Protein AF-A0A1W9MZM4-F1 (afdb_monomer)

pLDDT: mean 74.41, std 20.25, range [33.44, 96.25]

Foldseek 3Di:
DDDDDPPDDPFPFPFPDWPPKPWDQDPDDQDDPDKDKDKDWDWDDDPQKIKIKIKIWIDDRSITTIIITITIGGNVVVVVVVVVVVVVVVVVVCVVCVVVVVVDPDPDPPPPPPDPPDD

Secondary structure (DSSP, 8-state):
---------------EEEE-----B-SS-S-----EEEEEEEEEEETTEEEEEEEEEEEETTEEEEEEEEEEEEHHHHHHHHHHHHHHHHHHHHHHHHHHHTTSTT--------SSS--

Structure (mmCIF, N/CA/C/O backbone):
data_AF-A0A1W9MZM4-F1
#
_entry.id   AF-A0A1W9MZM4-F1
#
loop_
_atom_site.group_PDB
_atom_site.id
_atom_site.type_symbol
_atom_site.label_atom_id
_atom_site.label_alt_id
_atom_site.label_comp_id
_atom_site.label_asym_id
_atom_site.label_entity_id
_atom_site.label_seq_id
_atom_site.pdbx_PDB_ins_code
_atom_site.Cartn_x
_atom_site.Cartn_y
_atom_site.Cartn_z
_atom_site.occupancy
_atom_site.B_iso_or_equiv
_atom_site.auth_seq_id
_atom_site.auth_comp_id
_atom_site.auth_asym_id
_atom_site.auth_atom_id
_atom_site.pdbx_PDB_model_num
ATOM 1 N N . MET A 1 1 ? -19.060 -26.381 30.784 1.00 37.97 1 MET A N 1
ATOM 2 C CA . MET A 1 1 ? -18.366 -25.420 29.900 1.00 37.97 1 MET A CA 1
ATOM 3 C C . MET A 1 1 ? -17.703 -26.233 28.802 1.00 37.97 1 MET A C 1
ATOM 5 O O . MET A 1 1 ? -17.029 -27.194 29.138 1.00 37.97 1 MET A O 1
ATOM 9 N N . LYS A 1 2 ? -18.024 -25.986 27.527 1.00 36.31 2 LYS A N 1
ATOM 10 C CA . LYS A 1 2 ? -17.459 -26.741 26.397 1.00 36.31 2 LYS A CA 1
ATOM 11 C C . LYS A 1 2 ? -16.318 -25.918 25.808 1.00 36.31 2 LYS A C 1
ATOM 13 O O . LYS A 1 2 ? -16.578 -24.857 25.247 1.00 36.31 2 LYS A O 1
ATOM 18 N N . ASP A 1 3 ? -15.096 -26.405 25.976 1.00 42.41 3 ASP A N 1
ATOM 19 C CA . ASP A 1 3 ? -13.902 -25.848 25.349 1.00 42.41 3 ASP A CA 1
ATOM 20 C C . ASP A 1 3 ? -13.941 -26.133 23.845 1.00 42.41 3 ASP A C 1
ATOM 22 O O . ASP A 1 3 ? -13.981 -27.288 23.415 1.00 42.41 3 ASP A O 1
ATOM 26 N N . TYR A 1 4 ? -13.961 -25.074 23.038 1.00 33.44 4 TYR A N 1
ATOM 27 C CA . TYR A 1 4 ? -13.836 -25.171 21.587 1.00 33.44 4 TYR A CA 1
ATOM 28 C C . TYR A 1 4 ? -12.389 -24.854 21.196 1.00 33.44 4 TYR A C 1
ATOM 30 O O . TYR A 1 4 ? -11.912 -23.757 21.494 1.00 33.44 4 TYR A O 1
ATOM 38 N N . PRO A 1 5 ? -11.669 -25.761 20.512 1.00 42.03 5 PRO A N 1
ATOM 39 C CA . PRO A 1 5 ? -10.336 -25.449 20.030 1.00 42.03 5 PRO A CA 1
ATOM 40 C C . PRO A 1 5 ? -10.434 -24.455 18.866 1.00 42.03 5 PRO A C 1
ATOM 42 O O . PRO A 1 5 ? -10.931 -24.780 17.785 1.00 42.03 5 PRO A O 1
ATOM 45 N N . VAL A 1 6 ? -9.934 -23.237 19.089 1.00 43.94 6 VAL A N 1
ATOM 46 C CA . VAL A 1 6 ? -9.698 -22.233 18.044 1.00 43.94 6 VAL A CA 1
ATOM 47 C C . VAL A 1 6 ? -8.635 -22.793 17.101 1.00 43.94 6 VAL A C 1
ATOM 49 O O . VAL A 1 6 ? -7.439 -22.782 17.399 1.00 43.94 6 VAL A O 1
ATOM 52 N N . LYS A 1 7 ? -9.068 -23.332 15.960 1.00 41.16 7 LYS A N 1
ATOM 53 C CA . LYS A 1 7 ? -8.163 -23.710 14.874 1.00 41.16 7 LYS A CA 1
ATOM 54 C C . LYS A 1 7 ? -7.515 -22.430 14.346 1.00 41.16 7 LYS A C 1
ATOM 56 O O . LYS A 1 7 ? -8.176 -21.633 13.689 1.00 41.16 7 LYS A O 1
ATOM 61 N N . LYS A 1 8 ? -6.225 -22.236 14.638 1.00 40.41 8 LYS A N 1
ATOM 62 C CA . LYS A 1 8 ? -5.390 -21.237 13.963 1.00 40.41 8 LYS A CA 1
ATOM 63 C C . LYS A 1 8 ? -5.347 -21.599 12.480 1.00 40.41 8 LYS A C 1
ATOM 65 O O . LYS A 1 8 ? -4.715 -22.587 12.107 1.00 40.41 8 LYS A O 1
ATOM 70 N N . ALA A 1 9 ? -6.077 -20.847 11.660 1.00 40.88 9 ALA A N 1
ATOM 71 C CA . ALA A 1 9 ? -5.938 -20.915 10.217 1.00 40.88 9 ALA A CA 1
ATOM 72 C C . ALA A 1 9 ? -4.491 -20.534 9.886 1.00 40.88 9 ALA A C 1
ATOM 74 O O . ALA A 1 9 ? -3.997 -19.499 10.327 1.00 40.88 9 ALA A O 1
ATOM 75 N N . ARG A 1 10 ? -3.790 -21.439 9.203 1.00 37.69 10 ARG A N 1
ATOM 76 C CA . ARG A 1 10 ? -2.461 -21.190 8.648 1.00 37.69 10 ARG A CA 1
ATOM 77 C C . ARG A 1 10 ? -2.529 -19.932 7.786 1.00 37.69 10 ARG A C 1
ATOM 79 O O . ARG A 1 10 ? -3.415 -19.837 6.940 1.00 37.69 10 ARG A O 1
ATOM 86 N N . ASP A 1 11 ? -1.570 -19.031 7.979 1.00 46.91 11 ASP A N 1
ATOM 87 C CA . ASP A 1 11 ? -1.241 -17.953 7.048 1.00 46.91 11 ASP A CA 1
ATOM 88 C C . ASP A 1 11 ? -0.802 -18.560 5.708 1.00 46.91 11 ASP A C 1
ATOM 90 O O . ASP A 1 11 ? 0.382 -18.697 5.397 1.00 46.91 11 ASP A O 1
ATOM 94 N N . GLU A 1 12 ? -1.768 -18.986 4.905 1.00 42.59 12 GLU A N 1
ATOM 95 C CA . GLU A 1 12 ? -1.548 -19.312 3.509 1.00 42.59 12 GLU A CA 1
ATOM 96 C C . GLU A 1 12 ? -1.620 -18.004 2.729 1.00 42.59 12 GLU A C 1
ATOM 98 O O . GLU A 1 12 ? -2.659 -17.616 2.193 1.00 42.59 12 GLU A O 1
ATOM 103 N N . ILE A 1 13 ? -0.475 -17.318 2.662 1.00 45.69 13 ILE A N 1
ATOM 104 C CA . ILE A 1 13 ? -0.192 -16.361 1.591 1.00 45.69 13 ILE A CA 1
ATOM 105 C C . ILE A 1 13 ? -0.187 -17.179 0.293 1.00 45.69 13 ILE A C 1
ATOM 107 O O . ILE A 1 13 ? 0.854 -17.629 -0.191 1.00 45.69 13 ILE A O 1
ATOM 111 N N . SER A 1 14 ? -1.375 -17.446 -0.241 1.00 48.03 14 SER A N 1
ATOM 112 C CA . SER A 1 14 ? -1.544 -18.048 -1.553 1.00 48.03 14 SER A CA 1
ATOM 113 C C . SER A 1 14 ? -1.100 -17.002 -2.570 1.00 48.03 14 SER A C 1
ATOM 115 O O . SER A 1 14 ? -1.794 -16.022 -2.841 1.00 48.03 14 SER A O 1
ATOM 117 N N . LYS A 1 15 ? 0.127 -17.176 -3.079 1.00 43.12 15 LYS A N 1
ATOM 118 C CA . LYS A 1 15 ? 0.653 -16.446 -4.237 1.00 43.12 15 LYS A CA 1
ATOM 119 C C . LYS A 1 15 ? -0.243 -16.784 -5.422 1.00 43.12 15 LYS A C 1
ATOM 121 O O . LYS A 1 15 ? 0.009 -17.751 -6.138 1.00 43.12 15 LYS A O 1
ATOM 126 N N . THR A 1 16 ? -1.329 -16.046 -5.577 1.00 44.97 16 THR A N 1
ATOM 127 C CA . THR A 1 16 ? -2.284 -16.300 -6.642 1.00 44.97 16 THR A CA 1
ATOM 128 C C . THR A 1 16 ? -1.815 -15.479 -7.828 1.00 44.97 16 THR A C 1
ATOM 130 O O . THR A 1 16 ? -1.931 -14.264 -7.844 1.00 44.97 16 THR A O 1
ATOM 133 N N . TYR A 1 17 ? -1.229 -16.183 -8.795 1.00 48.69 17 TYR A N 1
ATOM 134 C CA . TYR A 1 17 ? -0.848 -15.677 -10.110 1.00 48.69 17 TYR A CA 1
ATOM 135 C C . TYR A 1 17 ? 0.328 -14.681 -10.128 1.00 48.69 17 TYR A C 1
ATOM 137 O O . TYR A 1 17 ? 0.172 -13.464 -10.110 1.00 48.69 17 TYR A O 1
ATOM 145 N N . ARG A 1 18 ? 1.546 -15.226 -10.242 1.00 47.00 18 ARG A N 1
ATOM 146 C CA . ARG A 1 18 ? 2.692 -14.483 -10.779 1.00 47.00 18 ARG A CA 1
ATOM 147 C C . ARG A 1 18 ? 2.553 -14.542 -12.299 1.00 47.00 18 ARG A C 1
ATOM 149 O O . ARG A 1 18 ? 2.789 -15.600 -12.874 1.00 47.00 18 ARG A O 1
ATOM 156 N N . LYS A 1 19 ? 2.103 -13.464 -12.947 1.00 52.22 19 LYS A N 1
ATOM 157 C CA . LYS A 1 19 ? 2.177 -13.409 -14.412 1.00 52.22 19 LYS A CA 1
ATOM 158 C C . LYS A 1 19 ? 3.657 -13.273 -14.764 1.00 52.22 19 LYS A C 1
ATOM 160 O O . LYS A 1 19 ? 4.289 -12.304 -14.343 1.00 52.22 19 LYS A O 1
ATOM 165 N N . ASP A 1 20 ? 4.206 -14.282 -15.435 1.00 51.88 20 ASP A N 1
ATOM 166 C CA . ASP A 1 20 ? 5.613 -14.312 -15.824 1.00 51.88 20 ASP A CA 1
ATOM 167 C C . ASP A 1 20 ? 5.985 -13.045 -16.603 1.00 51.88 20 ASP A C 1
ATOM 169 O O . ASP A 1 20 ? 5.195 -12.516 -17.387 1.00 51.88 20 ASP A O 1
ATOM 173 N N . VAL A 1 21 ? 7.185 -12.540 -16.318 1.00 53.47 21 VAL A N 1
ATOM 174 C CA . VAL A 1 21 ? 7.734 -11.290 -16.845 1.00 53.47 21 VAL A CA 1
ATOM 175 C C . VAL A 1 21 ? 7.692 -11.319 -18.375 1.00 53.47 21 VAL A C 1
ATOM 177 O O . VAL A 1 21 ? 8.507 -11.985 -19.010 1.00 53.47 21 VAL A O 1
ATOM 180 N N . GLU A 1 22 ? 6.761 -10.579 -18.981 1.00 59.12 22 GLU A N 1
ATOM 181 C CA . GLU A 1 22 ? 6.760 -10.317 -20.424 1.00 59.12 22 GLU A CA 1
ATOM 182 C C . GLU A 1 22 ? 7.911 -9.344 -20.728 1.00 59.12 22 GLU A C 1
ATOM 184 O O . GLU A 1 22 ? 7.749 -8.123 -20.750 1.00 59.12 22 GLU A O 1
ATOM 189 N N . ALA A 1 23 ? 9.113 -9.897 -20.895 1.00 55.72 23 ALA A N 1
ATOM 190 C CA . ALA A 1 23 ? 10.270 -9.167 -21.386 1.00 55.72 23 ALA A CA 1
ATOM 191 C C . ALA A 1 23 ? 10.100 -8.957 -22.894 1.00 55.72 23 ALA A C 1
ATOM 193 O O . ALA A 1 23 ? 10.442 -9.819 -23.701 1.00 55.72 23 ALA A O 1
ATOM 194 N N . VAL A 1 24 ? 9.531 -7.817 -23.279 1.00 61.03 24 VAL A N 1
ATOM 195 C CA . VAL A 1 24 ? 9.513 -7.405 -24.683 1.00 61.03 24 VAL A CA 1
ATOM 196 C C . VAL A 1 24 ? 10.880 -6.807 -24.998 1.00 61.03 24 VAL A C 1
ATOM 198 O O . VAL A 1 24 ? 11.235 -5.740 -24.492 1.00 61.03 24 VAL A O 1
ATOM 201 N N . GLU A 1 25 ? 11.668 -7.506 -25.814 1.00 54.91 25 GLU A N 1
ATOM 202 C CA . GLU A 1 25 ? 12.890 -6.942 -26.384 1.00 54.91 25 GLU A CA 1
ATOM 203 C C . GLU A 1 25 ? 12.499 -5.845 -27.379 1.00 54.91 25 GLU A C 1
ATOM 205 O O . GLU A 1 25 ? 11.920 -6.103 -28.435 1.00 54.91 25 GLU A O 1
ATOM 210 N N . SER A 1 26 ? 12.765 -4.589 -27.019 1.00 56.72 26 SER A N 1
ATOM 211 C CA . SER A 1 26 ? 12.502 -3.459 -27.903 1.00 56.72 26 SER A CA 1
ATOM 212 C C . SER A 1 26 ? 13.482 -3.490 -29.076 1.00 56.72 26 SER A C 1
ATOM 214 O O . SER A 1 26 ? 14.693 -3.343 -28.897 1.00 56.72 26 SER A O 1
ATOM 216 N N . ALA A 1 27 ? 12.955 -3.632 -30.294 1.00 56.03 27 ALA A N 1
ATOM 217 C CA . ALA A 1 27 ? 13.698 -3.470 -31.538 1.00 56.03 27 ALA A CA 1
ATOM 218 C C . ALA A 1 27 ? 14.048 -1.985 -31.755 1.00 56.03 27 ALA A C 1
ATOM 220 O O . ALA A 1 27 ? 13.427 -1.290 -32.553 1.00 56.03 27 ALA A O 1
ATOM 221 N N . GLY A 1 28 ? 15.012 -1.457 -31.002 1.00 54.84 28 GLY A N 1
ATOM 222 C CA . GLY A 1 28 ? 15.390 -0.052 -31.123 1.00 54.84 28 GLY A CA 1
ATOM 223 C C . GLY A 1 28 ? 16.515 0.365 -30.188 1.00 54.84 28 GLY A C 1
ATOM 224 O O . GLY A 1 28 ? 16.267 0.672 -29.033 1.00 54.84 28 GLY A O 1
ATOM 225 N N . ASN A 1 29 ? 17.726 0.413 -30.751 1.00 53.28 29 ASN A N 1
ATOM 226 C CA . ASN A 1 29 ? 18.941 1.100 -30.298 1.00 53.28 29 ASN A CA 1
ATOM 227 C C . ASN A 1 29 ? 19.432 0.899 -28.850 1.00 53.28 29 ASN A C 1
ATOM 229 O O . ASN A 1 29 ? 18.830 1.312 -27.868 1.00 53.28 29 ASN A O 1
ATOM 233 N N . LYS A 1 30 ? 20.677 0.413 -28.755 1.00 57.34 30 LYS A N 1
ATOM 234 C CA . LYS A 1 30 ? 21.469 0.173 -27.534 1.00 57.34 30 LYS A CA 1
ATOM 235 C C . LYS A 1 30 ? 21.809 1.434 -26.703 1.00 57.34 30 LYS A C 1
ATOM 237 O O . LYS A 1 30 ? 22.545 1.319 -25.734 1.00 57.34 30 LYS A O 1
ATOM 242 N N . ASN A 1 31 ? 21.265 2.605 -27.053 1.00 61.38 31 ASN A N 1
ATOM 243 C CA . ASN A 1 31 ? 21.438 3.883 -26.352 1.00 61.38 31 ASN A CA 1
ATOM 244 C C . ASN A 1 31 ? 20.063 4.497 -26.038 1.00 61.38 31 ASN A C 1
ATOM 246 O O . ASN A 1 31 ? 19.611 5.416 -26.721 1.00 61.38 31 ASN A O 1
ATOM 250 N N . SER A 1 32 ? 19.384 3.982 -25.014 1.00 60.91 32 SER A N 1
ATOM 251 C CA . SER A 1 32 ? 18.187 4.628 -24.469 1.00 60.91 32 SER A CA 1
ATOM 252 C C . SER A 1 32 ? 18.593 5.543 -23.312 1.00 60.91 32 SER A C 1
ATOM 254 O O . SER A 1 32 ? 19.020 5.057 -22.269 1.00 60.91 32 SER A O 1
ATOM 256 N N . PHE A 1 33 ? 18.469 6.863 -23.485 1.00 73.44 33 PHE A N 1
ATOM 257 C CA . PHE A 1 33 ? 18.717 7.863 -22.427 1.00 73.44 33 PHE A CA 1
ATOM 258 C C . PHE A 1 33 ? 17.534 8.031 -21.462 1.00 73.44 33 PHE A C 1
ATOM 260 O O . PHE A 1 33 ? 17.598 8.837 -20.538 1.00 73.44 33 PHE A O 1
ATOM 267 N N . ILE A 1 34 ? 16.437 7.309 -21.696 1.00 78.81 34 ILE A N 1
ATOM 268 C CA . ILE A 1 34 ? 15.202 7.430 -20.928 1.00 78.81 34 ILE A CA 1
ATOM 269 C C . ILE A 1 34 ? 15.005 6.134 -20.155 1.00 78.81 34 ILE A C 1
ATOM 271 O O . ILE A 1 34 ? 14.932 5.052 -20.742 1.00 78.81 34 ILE A O 1
ATOM 275 N N . SER A 1 35 ? 14.898 6.266 -18.839 1.00 86.25 35 SER A N 1
ATOM 276 C CA . SER A 1 35 ? 14.438 5.221 -17.938 1.00 86.25 35 SER A CA 1
ATOM 277 C C . SER A 1 35 ? 13.173 5.687 -17.234 1.00 86.25 35 SER A C 1
ATOM 279 O O . SER A 1 35 ? 12.993 6.875 -16.954 1.00 86.25 35 SER A O 1
ATOM 281 N N . PHE A 1 36 ? 12.269 4.754 -16.957 1.00 89.75 36 PHE A N 1
ATOM 282 C CA . PHE A 1 36 ? 11.112 5.038 -16.120 1.00 89.75 36 PHE A CA 1
ATOM 283 C C . PHE A 1 36 ? 10.783 3.844 -15.241 1.00 89.75 36 PHE A C 1
ATOM 285 O O . PHE A 1 36 ? 10.969 2.686 -15.620 1.00 89.75 36 PHE A O 1
ATOM 292 N N . ARG A 1 37 ? 10.245 4.148 -14.062 1.00 92.81 37 ARG A N 1
ATOM 293 C CA . ARG A 1 37 ? 9.701 3.165 -13.137 1.00 92.81 37 ARG A CA 1
ATOM 294 C C . ARG A 1 37 ? 8.301 3.595 -12.749 1.00 92.81 37 ARG A C 1
ATOM 296 O O . ARG A 1 37 ? 8.082 4.726 -12.323 1.00 92.81 37 ARG A O 1
ATOM 303 N N . HIS A 1 38 ? 7.365 2.678 -12.894 1.00 91.75 38 HIS A N 1
ATOM 304 C CA . HIS A 1 38 ? 5.985 2.846 -12.490 1.00 91.75 38 HIS A CA 1
ATOM 305 C C . HIS A 1 38 ? 5.626 1.717 -11.529 1.00 91.75 38 HIS A C 1
ATOM 307 O O . HIS A 1 38 ? 5.814 0.541 -11.838 1.00 91.75 38 HIS A O 1
ATOM 313 N N . SER A 1 39 ? 5.105 2.070 -10.357 1.00 92.50 39 SER A N 1
ATOM 314 C CA . SER A 1 39 ? 4.634 1.099 -9.375 1.00 92.50 39 SER A CA 1
ATOM 315 C C . SER A 1 39 ? 3.221 1.439 -8.942 1.00 92.50 39 SER A C 1
ATOM 317 O O . SER A 1 39 ? 2.945 2.564 -8.529 1.00 92.50 39 SER A O 1
ATOM 319 N N . TYR A 1 40 ? 2.357 0.440 -8.971 1.00 91.94 40 TYR A N 1
ATOM 320 C CA . TYR A 1 40 ? 0.993 0.493 -8.490 1.00 91.94 40 TYR A CA 1
ATOM 321 C C . TYR A 1 40 ? 0.836 -0.539 -7.379 1.00 91.94 40 TYR A C 1
ATOM 323 O O . TYR A 1 40 ? 1.164 -1.707 -7.568 1.00 91.94 40 TYR A O 1
ATOM 331 N N . LYS A 1 41 ? 0.343 -0.118 -6.217 1.00 93.56 41 LYS A N 1
ATOM 332 C CA . LYS A 1 41 ? -0.010 -1.011 -5.111 1.00 93.56 41 LYS A CA 1
ATOM 333 C C . LYS A 1 41 ? -1.398 -0.637 -4.638 1.00 93.56 41 LYS A C 1
ATOM 335 O O . LYS A 1 41 ? -1.647 0.529 -4.341 1.00 93.56 41 LYS A O 1
ATOM 340 N N . SER A 1 42 ? -2.283 -1.611 -4.549 1.00 92.88 42 SER A N 1
ATOM 341 C CA . SER A 1 42 ? -3.604 -1.440 -3.974 1.00 92.88 42 SER A CA 1
ATOM 342 C C . SER A 1 42 ? -3.884 -2.517 -2.946 1.00 92.88 42 SER A C 1
ATOM 344 O O . SER A 1 42 ? -3.372 -3.637 -2.998 1.00 92.88 42 SER A O 1
ATOM 346 N N . MET A 1 43 ? -4.686 -2.121 -1.968 1.00 93.69 43 MET A N 1
ATOM 347 C CA . MET A 1 43 ? -5.159 -2.970 -0.897 1.00 93.69 43 MET A CA 1
ATOM 348 C C . MET A 1 43 ? -6.636 -2.651 -0.694 1.00 93.69 43 MET A C 1
ATOM 350 O O . MET A 1 43 ? -7.007 -1.482 -0.593 1.00 93.69 43 MET A O 1
ATOM 354 N N . SER A 1 44 ? -7.478 -3.673 -0.661 1.00 92.88 44 SER A N 1
ATOM 355 C CA . SER A 1 44 ? -8.923 -3.538 -0.469 1.00 92.88 44 SER A CA 1
ATOM 356 C C . SER A 1 44 ? -9.416 -4.582 0.525 1.00 92.88 44 SER A C 1
ATOM 358 O O . SER A 1 44 ? -8.801 -5.635 0.663 1.00 92.88 44 SER A O 1
ATOM 360 N N . SER A 1 45 ? -10.502 -4.287 1.237 1.00 93.12 45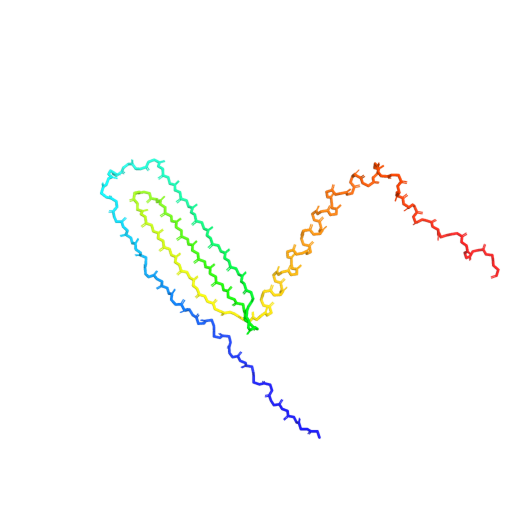 SER A N 1
ATOM 361 C CA . SER A 1 45 ? -11.163 -5.253 2.117 1.00 93.12 45 SER A CA 1
ATOM 362 C C . SER A 1 45 ? -12.493 -5.664 1.501 1.00 93.12 45 SER A C 1
ATOM 364 O O . SER A 1 45 ? -13.316 -4.808 1.172 1.00 93.12 45 SER A O 1
ATOM 366 N N . PHE A 1 46 ? -12.694 -6.967 1.317 1.00 90.31 46 PHE A N 1
ATOM 367 C CA . PHE A 1 46 ? -13.949 -7.526 0.821 1.00 90.31 46 PHE A CA 1
ATOM 368 C C . PHE A 1 46 ? -14.182 -8.921 1.418 1.00 90.31 46 PHE A C 1
ATOM 370 O O . PHE A 1 46 ? -13.261 -9.725 1.532 1.00 90.31 46 PHE A O 1
ATOM 377 N N . GLY A 1 47 ? -15.414 -9.231 1.831 1.00 88.31 47 GLY A N 1
ATOM 378 C CA . GLY A 1 47 ? -15.762 -10.567 2.341 1.00 88.31 47 GLY A CA 1
ATOM 379 C C . GLY A 1 47 ? -14.904 -11.063 3.519 1.00 88.31 47 GLY A C 1
ATOM 380 O O . GLY A 1 47 ? -14.587 -12.249 3.571 1.00 88.31 47 GLY A O 1
ATOM 381 N N . GLY A 1 48 ? -14.487 -10.169 4.424 1.00 90.38 48 GLY A N 1
ATOM 382 C CA . GLY A 1 48 ? -13.660 -10.516 5.589 1.00 90.38 48 GLY A CA 1
ATOM 383 C C . GLY A 1 48 ? -12.209 -10.878 5.255 1.00 90.38 48 GLY A C 1
ATOM 384 O O . GLY A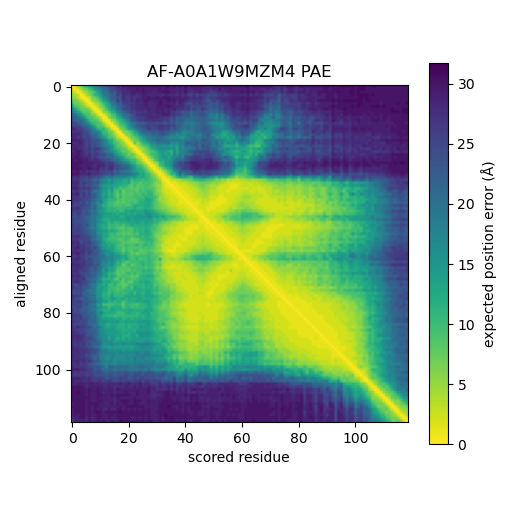 1 48 ? -11.546 -11.572 6.023 1.00 90.38 48 GLY A O 1
ATOM 385 N N . LYS A 1 49 ? -11.715 -10.465 4.083 1.00 92.88 49 LYS A N 1
ATOM 386 C CA . LYS A 1 49 ? -10.328 -10.664 3.653 1.00 92.88 49 LYS A CA 1
ATOM 387 C C . LYS A 1 49 ? -9.753 -9.387 3.069 1.00 92.88 49 LYS A C 1
ATOM 389 O O . LYS A 1 49 ? -10.460 -8.584 2.460 1.00 92.88 49 LYS A O 1
ATOM 394 N N . THR A 1 50 ? -8.442 -9.256 3.198 1.00 94.44 50 THR A N 1
ATOM 395 C CA . THR A 1 50 ? -7.671 -8.200 2.551 1.00 94.44 50 THR A CA 1
ATOM 396 C C . THR A 1 50 ? -7.174 -8.697 1.197 1.00 94.44 50 THR A C 1
ATOM 398 O O . THR A 1 50 ? -6.440 -9.679 1.145 1.00 94.44 50 THR A O 1
ATOM 401 N N . TYR A 1 51 ? -7.517 -8.019 0.108 1.00 93.75 51 TYR A N 1
ATOM 402 C CA . TYR A 1 51 ? -6.984 -8.269 -1.232 1.00 93.75 51 TYR A CA 1
ATOM 403 C C . TYR A 1 51 ? -5.878 -7.272 -1.529 1.00 93.75 51 TYR A C 1
ATOM 405 O O . TYR A 1 51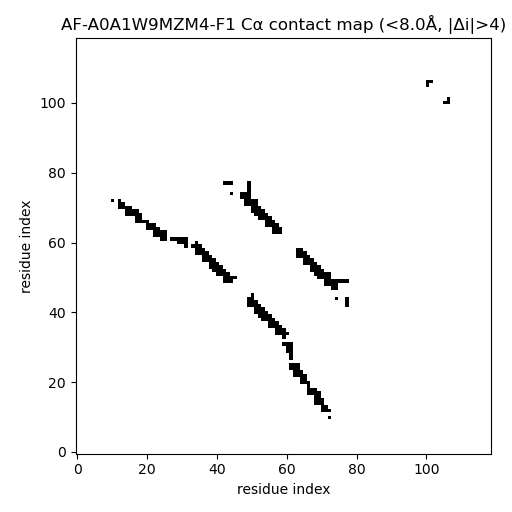 ? -6.062 -6.066 -1.352 1.00 93.75 51 TYR A O 1
ATOM 413 N N . ILE A 1 52 ? -4.741 -7.771 -1.996 1.00 93.06 52 ILE A N 1
ATOM 414 C CA . ILE A 1 52 ? -3.568 -6.976 -2.335 1.00 93.06 52 ILE A CA 1
ATOM 415 C C . ILE A 1 52 ? -3.241 -7.215 -3.796 1.00 93.06 52 ILE A C 1
ATOM 417 O O . ILE A 1 52 ? -3.102 -8.357 -4.230 1.00 93.06 52 ILE A O 1
ATOM 421 N N . LYS A 1 53 ? -3.053 -6.119 -4.522 1.00 93.81 53 LYS A N 1
ATOM 422 C CA . LYS A 1 53 ? -2.558 -6.128 -5.890 1.00 93.81 53 LYS A CA 1
ATOM 423 C C . LYS A 1 53 ? -1.360 -5.201 -5.989 1.00 93.81 53 LYS A C 1
ATOM 425 O O . LYS A 1 53 ? -1.398 -4.062 -5.535 1.00 93.81 53 LYS A O 1
ATOM 430 N N . SER A 1 54 ? -0.281 -5.688 -6.576 1.00 91.88 54 SER A N 1
ATOM 431 C CA . SER A 1 54 ? 0.928 -4.918 -6.830 1.00 91.88 54 SER A CA 1
ATOM 432 C C . SER A 1 54 ? 1.340 -5.128 -8.272 1.00 91.88 54 SER A C 1
ATOM 434 O O . SER A 1 54 ? 1.426 -6.259 -8.731 1.00 91.88 54 SER A O 1
ATOM 436 N N . LYS A 1 55 ? 1.620 -4.044 -8.982 1.00 92.44 55 LYS A N 1
ATOM 437 C CA . LYS A 1 55 ? 2.187 -4.068 -10.320 1.00 92.44 55 LYS A CA 1
ATOM 438 C C . LYS A 1 55 ? 3.385 -3.146 -10.358 1.00 92.44 55 LYS A C 1
ATOM 440 O O . LYS A 1 55 ? 3.288 -1.976 -9.995 1.00 92.44 55 LYS A O 1
ATOM 445 N N . GLU A 1 56 ? 4.498 -3.670 -10.820 1.00 93.00 56 GLU A N 1
ATOM 446 C CA . GLU A 1 56 ? 5.701 -2.911 -11.083 1.00 93.00 56 GLU A CA 1
ATOM 447 C C . GLU A 1 56 ? 6.038 -3.018 -12.565 1.00 93.00 56 GLU A C 1
ATOM 449 O O . GLU A 1 56 ? 5.941 -4.084 -13.171 1.00 93.00 56 GLU A O 1
ATOM 454 N N . THR A 1 57 ? 6.394 -1.888 -13.157 1.00 92.25 57 THR A N 1
ATOM 455 C CA . THR A 1 57 ? 6.819 -1.787 -14.543 1.00 92.25 57 THR A CA 1
ATOM 456 C C . THR A 1 57 ? 8.055 -0.909 -14.586 1.00 92.25 57 THR A C 1
ATOM 458 O O . THR A 1 57 ? 8.046 0.210 -14.066 1.00 92.25 57 THR A O 1
ATOM 461 N N . ARG A 1 58 ? 9.118 -1.405 -15.209 1.00 92.06 58 ARG A N 1
ATOM 462 C CA . ARG A 1 58 ? 10.364 -0.670 -15.388 1.00 92.06 58 ARG A CA 1
ATOM 463 C C . ARG A 1 58 ? 10.839 -0.759 -16.825 1.00 92.06 58 ARG A C 1
ATOM 465 O O . ARG A 1 58 ? 10.719 -1.797 -17.473 1.00 92.06 58 ARG A O 1
ATOM 472 N N . PHE A 1 59 ? 11.394 0.344 -17.293 1.00 87.62 59 PHE A N 1
ATOM 473 C CA . PHE A 1 59 ? 12.122 0.410 -18.542 1.00 87.62 59 PHE A CA 1
ATOM 474 C C . PHE A 1 59 ? 13.517 0.939 -18.249 1.00 87.62 59 PHE A C 1
ATOM 476 O O . PHE A 1 59 ? 13.682 2.089 -17.837 1.00 87.62 59 PHE A O 1
ATOM 483 N N . GLU A 1 60 ? 14.510 0.076 -18.425 1.00 86.56 60 GLU A N 1
ATOM 484 C CA . GLU A 1 60 ? 15.908 0.359 -18.119 1.00 86.56 60 GLU A CA 1
ATOM 485 C C . GLU A 1 60 ? 16.785 -0.251 -19.210 1.00 86.56 60 GLU A C 1
ATOM 487 O O . GLU A 1 60 ? 16.596 -1.400 -19.603 1.00 86.56 60 GLU A O 1
ATOM 492 N N . ASN A 1 61 ? 17.751 0.519 -19.719 1.00 81.12 61 ASN A N 1
ATOM 493 C CA . ASN A 1 61 ? 18.741 0.047 -20.696 1.00 81.12 61 ASN A CA 1
ATOM 494 C C . ASN A 1 61 ? 18.128 -0.600 -21.957 1.00 81.12 61 ASN A C 1
ATOM 496 O O . ASN A 1 61 ? 18.664 -1.568 -22.492 1.00 81.12 61 ASN A O 1
ATOM 500 N N . GLY A 1 62 ? 16.984 -0.082 -22.421 1.00 79.25 62 GLY A N 1
ATOM 501 C CA . GLY A 1 62 ? 16.264 -0.622 -23.581 1.00 79.25 62 GLY A CA 1
ATOM 502 C C . GLY A 1 62 ? 15.464 -1.900 -23.298 1.00 79.25 62 GLY A C 1
ATOM 503 O O . GLY A 1 62 ? 14.848 -2.443 -24.214 1.00 79.25 62 GLY A O 1
ATOM 504 N N . LYS A 1 63 ? 15.437 -2.369 -22.046 1.00 83.81 63 LYS A N 1
ATOM 505 C CA . LYS A 1 63 ? 14.674 -3.537 -21.610 1.00 83.81 63 LYS A CA 1
ATOM 506 C C . LYS A 1 63 ? 13.421 -3.105 -20.859 1.00 83.81 63 LYS A C 1
ATOM 508 O O . LYS A 1 63 ? 13.496 -2.325 -19.910 1.00 83.81 63 LYS A O 1
ATOM 513 N N . PHE A 1 64 ? 12.278 -3.637 -21.278 1.00 85.69 64 PHE A N 1
ATOM 514 C CA . PHE A 1 64 ? 11.018 -3.503 -20.559 1.00 85.69 64 PHE A CA 1
ATOM 515 C C . PHE A 1 64 ? 10.792 -4.732 -19.680 1.00 85.69 64 PHE A C 1
ATOM 517 O O . PHE A 1 64 ? 10.902 -5.865 -20.147 1.00 85.69 64 PHE A O 1
ATOM 524 N N . GLU A 1 65 ? 10.466 -4.510 -18.413 1.00 89.06 65 GLU A N 1
ATOM 525 C CA . GLU A 1 65 ? 10.101 -5.569 -17.481 1.00 89.06 65 GLU A CA 1
ATOM 526 C C . GLU A 1 65 ? 8.856 -5.162 -16.696 1.00 89.06 65 GLU A C 1
ATOM 528 O O . GLU A 1 65 ? 8.741 -4.027 -16.226 1.00 89.06 65 GLU A O 1
ATOM 533 N N . SER A 1 66 ? 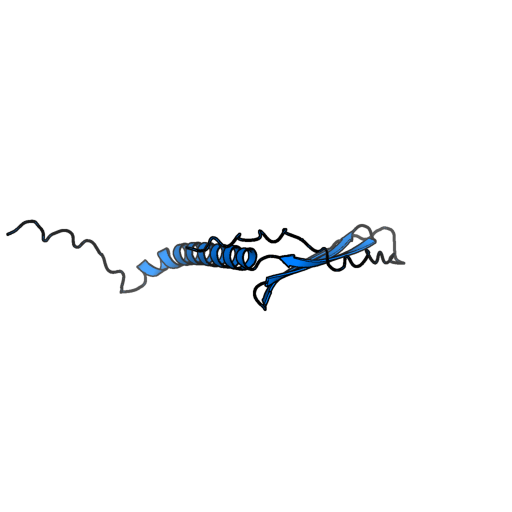7.927 -6.101 -16.520 1.00 87.50 66 SER A N 1
ATOM 534 C CA . SER A 1 66 ? 6.774 -5.912 -15.647 1.00 87.50 66 SER A CA 1
ATOM 535 C C . SER A 1 66 ? 6.575 -7.129 -14.755 1.00 87.50 66 SER A C 1
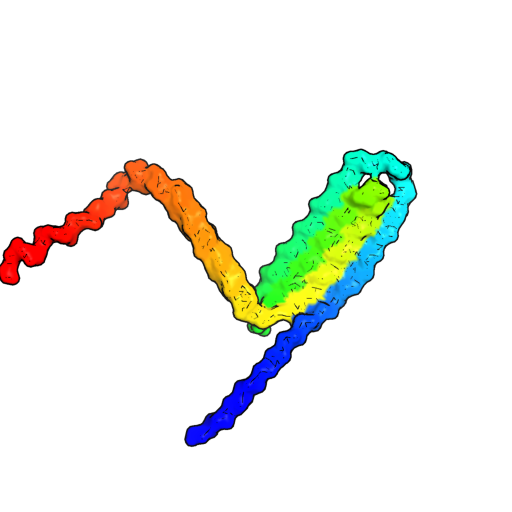ATOM 537 O O . SER A 1 66 ? 6.626 -8.260 -15.230 1.00 87.50 66 SER A O 1
ATOM 539 N N . GLU A 1 67 ? 6.325 -6.884 -13.471 1.00 88.62 67 GLU A N 1
ATOM 540 C CA . GLU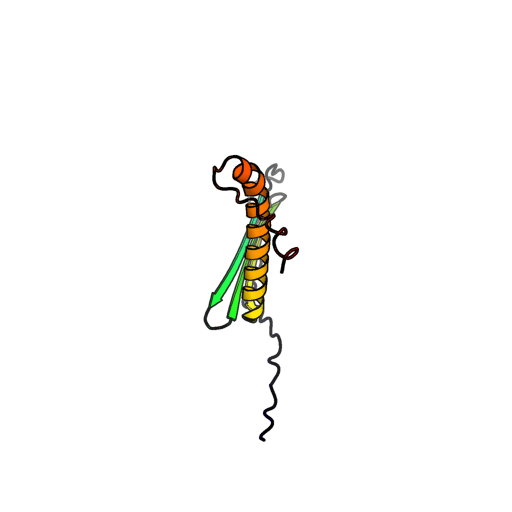 A 1 67 ? 5.942 -7.898 -12.491 1.00 88.62 67 GLU A CA 1
ATOM 541 C C . GLU A 1 67 ? 4.582 -7.530 -11.894 1.00 88.62 67 GLU A C 1
ATOM 543 O O . GLU A 1 67 ? 4.341 -6.382 -11.516 1.00 88.62 67 GLU A O 1
ATOM 548 N N . GLU A 1 68 ? 3.681 -8.505 -11.818 1.00 90.81 68 GLU A N 1
ATOM 549 C CA . GLU A 1 68 ? 2.374 -8.361 -11.185 1.00 90.81 68 GLU A CA 1
ATOM 550 C C . GLU A 1 68 ? 2.208 -9.440 -10.114 1.00 90.81 68 GLU A C 1
ATOM 552 O O . GLU A 1 68 ? 2.540 -10.610 -10.321 1.00 90.81 68 GLU A O 1
ATOM 557 N N . PHE A 1 69 ? 1.726 -9.017 -8.951 1.00 89.38 69 PHE A N 1
ATOM 558 C CA . PHE A 1 69 ? 1.441 -9.852 -7.799 1.00 89.38 69 PHE A CA 1
ATOM 559 C C . PHE A 1 69 ? 0.015 -9.590 -7.336 1.00 89.38 69 PHE A C 1
ATOM 561 O O . PHE A 1 69 ? -0.374 -8.439 -7.114 1.00 89.38 69 PHE A O 1
ATOM 568 N N . GLU A 1 70 ? -0.725 -10.667 -7.114 1.00 92.00 70 GLU A N 1
ATOM 569 C CA . GLU A 1 70 ? -2.033 -10.642 -6.484 1.00 92.00 70 GLU A CA 1
ATOM 570 C C . GLU A 1 70 ? -2.067 -11.646 -5.326 1.00 92.00 70 GLU A C 1
ATOM 572 O O . GLU A 1 70 ? -1.440 -12.711 -5.356 1.00 92.00 70 GLU A O 1
ATOM 577 N N . GLY A 1 71 ? -2.756 -11.284 -4.250 1.00 90.81 71 GLY A N 1
ATOM 578 C CA . GLY A 1 71 ? -2.8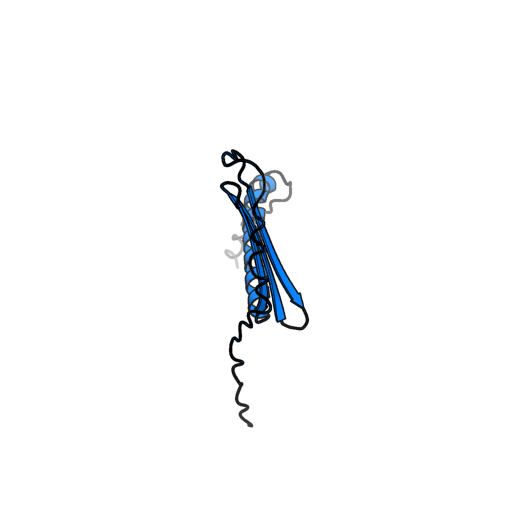45 -12.142 -3.080 1.00 90.81 71 GLY A CA 1
ATOM 579 C C . GLY A 1 71 ? -3.919 -11.711 -2.101 1.00 90.81 71 GLY A C 1
ATOM 580 O O . GLY A 1 71 ? -4.388 -10.573 -2.108 1.00 90.81 71 GLY A O 1
ATOM 581 N N . THR A 1 72 ? -4.283 -12.642 -1.225 1.00 93.62 72 THR A N 1
ATOM 582 C CA . THR A 1 72 ? -5.215 -12.398 -0.124 1.00 93.62 72 THR A CA 1
ATOM 583 C C . THR A 1 72 ? -4.522 -12.573 1.218 1.00 93.62 72 THR A C 1
ATOM 585 O O . THR A 1 72 ? -3.708 -13.480 1.380 1.00 93.62 72 THR A O 1
ATOM 588 N N . MET A 1 73 ? -4.875 -11.737 2.186 1.00 91.12 73 MET A N 1
ATOM 589 C CA . MET A 1 73 ? -4.419 -11.790 3.573 1.00 91.12 73 MET A CA 1
ATOM 590 C C . MET A 1 73 ? -5.613 -11.693 4.527 1.00 91.12 73 MET A C 1
ATOM 592 O O . MET A 1 73 ? -6.743 -11.420 4.110 1.00 91.12 73 MET A O 1
ATOM 596 N N . ASP A 1 74 ? -5.351 -11.896 5.816 1.00 92.00 74 ASP A N 1
ATOM 597 C CA . ASP A 1 74 ? -6.333 -11.673 6.874 1.00 92.00 74 ASP A CA 1
ATOM 598 C C . ASP A 1 74 ? -6.836 -10.215 6.890 1.00 92.00 74 ASP A C 1
ATOM 600 O O . ASP A 1 74 ? -6.112 -9.277 6.532 1.00 92.00 74 ASP A O 1
ATOM 604 N N . GLU A 1 75 ? -8.092 -10.009 7.289 1.00 91.75 75 GLU A N 1
ATOM 605 C CA . GLU A 1 75 ? -8.708 -8.678 7.367 1.00 91.75 75 GLU A CA 1
ATOM 606 C C . GLU A 1 75 ? -7.970 -7.738 8.336 1.00 91.75 75 GLU A C 1
ATOM 608 O O . GLU A 1 75 ? -7.905 -6.527 8.102 1.00 91.75 75 GLU A O 1
ATOM 613 N N . SER A 1 76 ? -7.356 -8.276 9.396 1.00 92.19 76 SER A N 1
ATOM 614 C CA . SER A 1 76 ? -6.622 -7.481 10.388 1.00 92.19 76 SER A CA 1
ATOM 615 C C . SER A 1 76 ? -5.498 -6.649 9.771 1.00 92.19 76 SER A C 1
ATOM 617 O O . SER A 1 76 ? -5.230 -5.542 10.244 1.00 92.19 76 SER A O 1
ATOM 619 N N . VAL A 1 77 ? -4.892 -7.121 8.675 1.00 92.25 77 VAL A N 1
ATOM 620 C CA . VAL A 1 77 ? -3.842 -6.397 7.946 1.00 92.25 77 VAL A CA 1
ATOM 621 C C . VAL A 1 77 ? -4.384 -5.086 7.381 1.00 92.25 77 VAL A C 1
ATOM 623 O O . VAL A 1 77 ? -3.759 -4.037 7.561 1.00 92.25 77 VAL A O 1
ATOM 626 N N . TYR A 1 78 ? -5.560 -5.120 6.744 1.00 93.25 78 TYR A N 1
ATOM 627 C CA . TYR A 1 78 ? -6.195 -3.914 6.223 1.00 93.25 78 TYR A CA 1
ATOM 628 C C . TYR A 1 78 ? -6.527 -2.936 7.347 1.00 93.25 78 TYR A C 1
ATOM 630 O O . TYR A 1 78 ? -6.165 -1.762 7.270 1.00 93.25 78 TYR A O 1
ATOM 638 N N . GLN A 1 79 ? -7.168 -3.425 8.411 1.00 93.69 79 GLN A N 1
ATOM 639 C CA . GLN A 1 79 ? -7.615 -2.593 9.531 1.00 93.69 79 GLN A CA 1
ATOM 640 C C . GLN A 1 79 ? -6.442 -1.907 10.238 1.00 93.69 79 GLN A C 1
ATOM 642 O O . GLN A 1 79 ? -6.494 -0.710 10.526 1.00 93.69 79 GLN A O 1
ATOM 647 N N . HIS A 1 80 ? -5.351 -2.643 10.465 1.00 94.69 80 HIS A N 1
ATOM 648 C CA . HIS A 1 80 ? -4.131 -2.095 11.045 1.00 94.69 80 HIS A CA 1
ATOM 649 C C . HIS A 1 80 ? -3.566 -0.962 10.183 1.00 94.69 80 HIS A C 1
ATOM 651 O O . HIS A 1 80 ? -3.321 0.136 10.683 1.00 94.69 80 HIS A O 1
ATOM 657 N N . ARG A 1 81 ? -3.426 -1.192 8.872 1.00 93.00 81 ARG A N 1
ATOM 658 C CA . ARG A 1 81 ? -2.915 -0.182 7.934 1.00 93.00 81 ARG A CA 1
ATOM 659 C C . ARG A 1 81 ? -3.822 1.039 7.815 1.00 93.00 81 ARG A C 1
ATOM 661 O O . ARG A 1 81 ? -3.324 2.162 7.785 1.00 93.00 81 ARG A O 1
ATOM 668 N N . ALA A 1 82 ? -5.136 0.839 7.771 1.00 93.31 82 ALA A N 1
ATOM 669 C CA . ALA A 1 82 ? -6.102 1.931 7.726 1.00 93.31 82 ALA A CA 1
ATOM 670 C C . ALA A 1 82 ? -5.998 2.812 8.981 1.00 93.31 82 ALA A C 1
ATOM 672 O O . ALA A 1 82 ? -5.943 4.037 8.872 1.00 93.31 82 ALA A O 1
ATOM 673 N N . LYS A 1 83 ? -5.884 2.192 10.160 1.00 95.50 83 LYS A N 1
ATOM 674 C CA . LYS A 1 83 ? -5.707 2.900 11.432 1.00 95.50 83 LYS A CA 1
ATOM 675 C C . LYS A 1 83 ? -4.387 3.672 11.491 1.00 95.50 83 LYS A C 1
ATOM 677 O O . LYS A 1 83 ? -4.375 4.815 11.941 1.00 95.50 83 LYS A O 1
ATOM 682 N N . GLU A 1 84 ? -3.286 3.082 11.022 1.00 95.94 84 GLU A N 1
ATOM 683 C CA . GLU A 1 84 ? -1.998 3.781 10.910 1.00 95.94 84 GLU A CA 1
ATOM 684 C C . GLU A 1 84 ? -2.123 5.039 10.042 1.00 95.94 84 GLU A C 1
ATOM 686 O O . GLU A 1 84 ? -1.746 6.123 10.482 1.00 95.94 84 GLU A O 1
ATOM 691 N N . LEU A 1 85 ? -2.718 4.919 8.849 1.00 94.69 85 LEU A N 1
ATOM 692 C CA . LEU A 1 85 ? -2.913 6.048 7.936 1.00 94.69 85 LEU A CA 1
ATOM 693 C C . LEU A 1 85 ? -3.784 7.149 8.546 1.00 94.69 85 LEU A C 1
ATOM 695 O O . LEU A 1 85 ? -3.435 8.324 8.442 1.00 94.69 85 LEU A O 1
ATOM 699 N N . GLN A 1 86 ? -4.883 6.787 9.210 1.00 96.12 86 GLN A N 1
ATOM 700 C CA . GLN A 1 86 ? -5.759 7.742 9.896 1.00 96.12 86 GLN A CA 1
ATOM 701 C C . GLN A 1 86 ? -5.022 8.502 11.002 1.00 96.12 86 GLN A C 1
ATOM 703 O O . GLN A 1 86 ? -5.163 9.723 11.113 1.00 96.12 86 GLN A O 1
ATOM 708 N N . ASN A 1 87 ? -4.206 7.803 11.791 1.00 95.94 87 ASN A N 1
ATOM 709 C CA . ASN A 1 87 ? -3.411 8.417 12.849 1.00 95.94 87 ASN A CA 1
ATOM 710 C C . ASN A 1 87 ? -2.350 9.356 12.269 1.00 95.94 87 ASN A C 1
ATOM 712 O O . ASN A 1 87 ? -2.240 10.504 12.697 1.00 95.94 87 ASN A O 1
ATOM 716 N N . THR A 1 88 ? -1.595 8.903 11.265 1.00 96.25 88 THR A N 1
ATOM 717 C CA . THR A 1 88 ? -0.578 9.723 10.598 1.00 96.25 88 THR A CA 1
ATOM 718 C C . THR A 1 88 ? -1.196 10.965 9.968 1.00 96.25 88 THR A C 1
ATOM 720 O O . THR A 1 88 ? -0.694 12.067 10.177 1.00 96.25 88 THR A O 1
ATOM 723 N N . PHE A 1 89 ? -2.311 10.812 9.254 1.00 95.81 89 PHE A N 1
ATOM 724 C CA . PHE A 1 89 ? -3.018 11.932 8.645 1.00 95.81 89 PHE A CA 1
ATOM 725 C C . PHE A 1 89 ? -3.513 12.927 9.696 1.00 95.81 89 PHE A C 1
ATOM 727 O O . PHE A 1 89 ? -3.252 14.119 9.571 1.00 95.81 89 PHE A O 1
ATOM 734 N N . SER A 1 90 ? -4.149 12.455 10.770 1.00 94.19 90 SER A N 1
ATOM 735 C CA . SER A 1 90 ? -4.618 13.320 11.863 1.00 94.19 90 SER A CA 1
ATOM 736 C C . SER A 1 90 ? -3.468 14.070 12.543 1.00 94.19 90 SER A C 1
ATOM 738 O O . SER A 1 90 ? -3.596 15.248 12.875 1.00 94.19 90 SER A O 1
ATOM 740 N N . ASN A 1 91 ? -2.308 13.430 12.701 1.00 93.75 91 ASN A N 1
ATOM 741 C CA . ASN A 1 91 ? -1.113 14.065 13.262 1.00 93.75 91 ASN A CA 1
ATOM 742 C C . ASN A 1 91 ? -0.541 15.147 12.333 1.00 93.75 91 ASN A C 1
ATOM 744 O O . ASN A 1 91 ? -0.177 16.232 12.794 1.00 93.75 91 ASN A O 1
ATOM 748 N N . ILE A 1 92 ? -0.497 14.882 11.026 1.00 94.50 92 ILE A N 1
ATOM 749 C CA . ILE A 1 92 ? -0.078 15.869 10.024 1.00 94.50 92 ILE A CA 1
ATOM 750 C C . ILE A 1 92 ? -1.063 17.040 10.003 1.00 94.50 92 ILE A C 1
ATOM 752 O O . ILE A 1 92 ? -0.646 18.191 10.102 1.00 94.50 92 ILE A O 1
ATOM 756 N N . MET A 1 93 ? -2.364 16.756 9.946 1.00 93.31 93 MET A N 1
ATOM 757 C CA . MET A 1 93 ? -3.406 17.778 9.884 1.00 93.31 93 MET A CA 1
ATOM 758 C C . MET A 1 93 ? -3.459 18.624 11.148 1.00 93.31 93 MET A C 1
ATOM 760 O O . MET A 1 93 ? -3.533 19.842 11.052 1.00 93.31 93 MET A O 1
ATOM 764 N N . SER A 1 94 ? -3.364 18.022 12.333 1.00 89.12 94 SER A N 1
ATOM 765 C CA . SER A 1 94 ? -3.306 18.792 13.580 1.00 89.12 94 SER A CA 1
ATOM 766 C C . SER A 1 94 ? -2.076 19.698 13.622 1.00 89.12 94 SER A C 1
ATOM 768 O O . SER A 1 94 ? -2.190 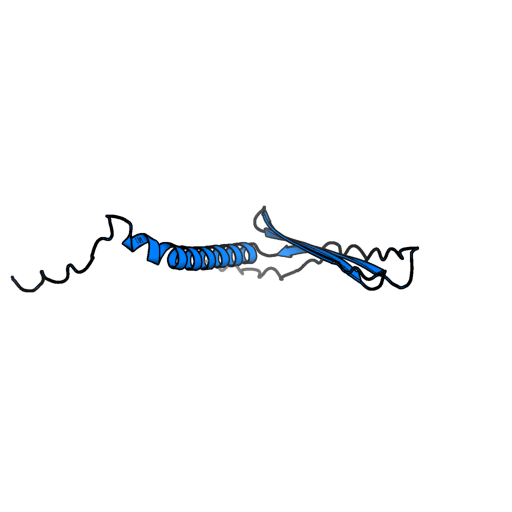20.859 13.999 1.00 89.12 94 SER A O 1
ATOM 770 N N . SER A 1 95 ? -0.913 19.216 13.178 1.00 89.62 95 SER A N 1
ATOM 771 C CA . SER A 1 95 ? 0.307 20.029 13.112 1.00 89.62 95 SER A CA 1
ATOM 772 C C . SER A 1 95 ? 0.187 21.169 12.101 1.00 89.62 95 SER A C 1
ATOM 774 O O . SER A 1 95 ? 0.620 22.283 12.384 1.00 89.62 95 SER A O 1
ATOM 776 N N . PHE A 1 96 ? -0.443 20.911 10.955 1.00 92.06 96 PHE A N 1
ATOM 777 C CA . PHE A 1 96 ? -0.700 21.913 9.927 1.00 92.06 96 PHE A CA 1
ATOM 778 C C . PHE A 1 96 ? -1.721 22.968 10.374 1.00 92.06 96 PHE A C 1
ATOM 780 O O . PHE A 1 96 ? -1.545 24.144 10.078 1.00 92.06 96 PHE A O 1
ATOM 787 N N . LEU A 1 97 ? -2.770 22.570 11.101 1.00 89.31 97 LEU A N 1
ATOM 788 C CA . LEU A 1 97 ? -3.875 23.448 11.503 1.00 89.31 97 LEU A CA 1
ATOM 789 C C . LEU A 1 97 ? -3.599 24.253 12.785 1.00 89.31 97 LEU A C 1
ATOM 791 O O . LEU A 1 97 ? -4.157 25.336 12.937 1.00 89.31 97 LEU A O 1
ATOM 795 N N . LYS A 1 98 ? -2.719 23.781 13.679 1.00 84.06 98 LYS A N 1
ATOM 796 C CA . LYS A 1 98 ? -2.293 24.489 14.908 1.00 84.06 98 LYS A CA 1
ATOM 797 C C . LYS A 1 98 ? -1.924 25.973 14.721 1.00 84.06 98 LYS A C 1
ATOM 799 O O . LYS A 1 98 ? -2.410 26.790 15.491 1.00 84.06 98 LYS A O 1
ATOM 804 N N . PRO A 1 99 ? -1.098 26.382 13.744 1.00 86.19 99 PRO A N 1
ATOM 805 C CA . PRO A 1 99 ? -0.791 27.804 13.561 1.00 86.19 99 PRO A CA 1
ATOM 806 C C . PRO A 1 99 ? -2.011 28.634 13.128 1.00 86.19 99 PRO A C 1
ATOM 808 O O . PRO A 1 99 ? -2.074 29.825 13.417 1.00 86.19 99 PRO A O 1
ATOM 811 N N . PHE A 1 100 ? -3.000 28.016 12.476 1.00 82.69 100 PHE A N 1
ATOM 812 C CA . PHE A 1 100 ? -4.223 28.692 12.045 1.00 82.69 100 PHE A CA 1
ATOM 813 C C . PHE A 1 100 ? -5.279 28.784 13.151 1.00 82.69 100 PHE A C 1
ATOM 815 O O . PHE A 1 100 ? -6.160 29.636 13.064 1.00 82.69 100 PHE A O 1
ATOM 822 N N . SER A 1 101 ? -5.191 27.980 14.218 1.00 76.00 101 SER A N 1
ATOM 823 C CA . SER A 1 101 ? -6.117 28.093 15.354 1.00 76.00 101 SER A CA 1
ATOM 824 C C . SER A 1 101 ? -5.939 29.397 16.140 1.00 76.00 101 SER A C 1
ATOM 826 O O . SER A 1 101 ? -6.899 29.875 16.735 1.00 76.00 101 SER A O 1
ATOM 828 N N . LEU A 1 102 ? -4.753 30.017 16.083 1.00 69.88 102 LEU A N 1
ATOM 829 C CA . LEU A 1 102 ? -4.491 31.347 16.655 1.00 69.88 102 LEU A CA 1
ATOM 830 C C . LEU A 1 102 ? -5.199 32.484 15.899 1.00 69.88 102 LEU A C 1
ATOM 832 O O . LEU A 1 102 ? -5.375 33.568 16.443 1.00 69.88 102 LEU A O 1
ATOM 836 N N . LEU A 1 103 ? -5.595 32.246 14.645 1.00 77.69 103 LEU A N 1
ATOM 837 C CA . LEU A 1 103 ? -6.324 33.206 13.810 1.00 77.69 103 LEU A CA 1
ATOM 838 C C . LEU A 1 103 ? -7.847 33.033 13.910 1.00 77.69 103 LEU A C 1
ATOM 840 O O . LEU A 1 103 ? -8.592 33.856 13.379 1.00 77.69 103 LEU A O 1
ATOM 844 N N . LEU A 1 104 ? -8.322 31.971 14.570 1.00 72.81 104 LEU A N 1
ATOM 845 C CA . LEU A 1 104 ? -9.745 31.736 14.781 1.00 72.81 104 LEU A CA 1
ATOM 846 C C . LEU A 1 104 ? -10.192 32.416 16.087 1.00 72.81 104 LEU A C 1
ATOM 848 O O . LEU A 1 104 ? -9.580 32.172 17.127 1.00 72.81 104 LEU A O 1
ATOM 852 N N . PRO A 1 105 ? -11.288 33.199 16.088 1.00 65.62 105 PRO A N 1
ATOM 853 C CA . PRO A 1 105 ? -11.798 33.905 17.273 1.00 65.62 105 PRO A CA 1
ATOM 854 C C . PRO A 1 105 ? -12.414 32.981 18.352 1.00 65.62 105 PRO A C 1
ATOM 856 O O . PRO A 1 105 ? -13.217 33.430 19.162 1.00 65.62 105 PRO A O 1
ATOM 859 N N . PHE A 1 106 ? -12.048 31.694 18.373 1.00 67.06 106 PHE A N 1
ATOM 860 C CA . PHE A 1 106 ? -12.588 30.660 19.264 1.00 67.06 106 PHE A CA 1
ATOM 861 C C . PHE A 1 106 ? -11.498 29.732 19.837 1.00 67.06 106 PHE A C 1
ATOM 863 O O . PHE A 1 106 ? -11.736 28.537 20.009 1.00 67.06 106 PHE A O 1
ATOM 870 N N . SER A 1 107 ? -10.292 30.236 20.121 1.00 53.38 107 SER A N 1
ATOM 871 C CA . SER A 1 107 ? -9.364 29.501 20.995 1.00 53.38 107 SER A CA 1
ATOM 872 C C . SER A 1 107 ? -9.837 29.672 22.438 1.00 53.38 107 SER A C 1
ATOM 874 O O . SER A 1 107 ? -9.640 30.722 23.037 1.00 53.38 107 SER A O 1
ATOM 876 N N . ALA A 1 108 ? -10.543 28.668 22.957 1.00 56.31 108 ALA A N 1
ATOM 877 C CA . ALA A 1 108 ? -10.876 28.592 24.370 1.00 56.31 108 ALA A CA 1
ATOM 878 C C . ALA A 1 108 ? -9.589 28.320 25.160 1.00 56.31 108 ALA A C 1
ATOM 880 O O . ALA A 1 108 ? -8.989 27.251 25.034 1.00 56.31 108 ALA A O 1
ATOM 881 N N . ASP A 1 109 ? -9.167 29.307 25.945 1.00 55.91 109 ASP A N 1
ATOM 882 C CA . ASP A 1 109 ? -8.237 29.117 27.050 1.00 55.91 109 ASP A CA 1
ATOM 883 C C . ASP A 1 109 ? -8.919 28.230 28.104 1.00 55.91 109 ASP A C 1
ATOM 885 O O . ASP A 1 109 ? -9.663 28.713 28.956 1.00 55.91 109 ASP A O 1
ATOM 889 N N . ASP A 1 110 ? -8.688 26.918 28.045 1.00 58.41 110 ASP A N 1
ATOM 890 C CA . ASP A 1 110 ? -8.979 26.017 29.163 1.00 58.41 110 ASP A CA 1
ATOM 891 C C . ASP A 1 110 ? -7.831 26.105 30.181 1.00 58.41 110 ASP A C 1
ATOM 893 O O . ASP A 1 110 ? -6.972 25.228 30.270 1.00 58.41 110 ASP A O 1
ATOM 897 N N . ASP A 1 111 ? -7.830 27.182 30.964 1.00 55.50 111 ASP A N 1
ATOM 898 C CA . ASP A 1 111 ? -7.061 27.283 32.210 1.00 55.50 111 ASP A CA 1
ATOM 899 C C . ASP A 1 111 ? -7.989 27.672 33.377 1.00 55.50 111 ASP A C 1
ATOM 901 O O . ASP A 1 111 ? -7.702 28.532 34.208 1.00 55.50 111 ASP A O 1
ATOM 905 N N . GLU A 1 112 ? -9.144 27.005 33.480 1.00 52.59 112 GLU A N 1
ATOM 906 C CA . GLU A 1 112 ? -10.005 27.080 34.665 1.00 52.59 112 GLU A CA 1
ATOM 907 C C . GLU A 1 112 ? -9.583 26.024 35.701 1.00 52.59 112 GLU A C 1
ATOM 909 O O . GLU A 1 112 ? -10.229 24.999 35.935 1.00 52.59 112 GLU A O 1
ATOM 914 N N . LYS A 1 113 ? -8.450 26.284 36.357 1.00 54.06 113 LYS A N 1
ATOM 915 C CA . LYS A 1 113 ? -8.040 25.602 37.5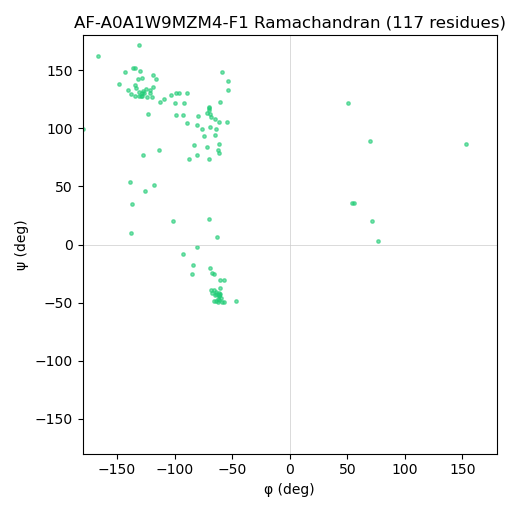94 1.00 54.06 113 LYS A CA 1
ATOM 916 C C . LYS A 1 113 ? -7.925 26.592 38.755 1.00 54.06 113 LYS A C 1
ATOM 918 O O . LYS A 1 113 ? -6.935 26.588 39.477 1.00 54.06 113 LYS A O 1
ATOM 923 N N . ASP A 1 114 ? -8.964 27.396 38.992 1.00 54.66 114 ASP A N 1
ATOM 924 C CA . ASP A 1 114 ? -9.038 28.243 40.195 1.00 54.66 114 ASP A CA 1
ATOM 925 C C . ASP A 1 114 ? -10.426 28.294 40.858 1.00 54.66 114 ASP A C 1
ATOM 927 O O . ASP A 1 114 ? -10.993 29.353 41.109 1.00 54.66 114 ASP A O 1
ATOM 931 N N . SER A 1 115 ? -11.004 27.131 41.182 1.00 55.28 115 SER A N 1
ATOM 932 C CA . SER A 1 115 ? -12.225 27.095 42.012 1.00 55.28 115 SER A CA 1
ATOM 933 C C . SER A 1 115 ? -12.267 26.014 43.098 1.00 55.28 115 SER A C 1
ATOM 935 O O . SER A 1 115 ? -13.270 25.874 43.792 1.00 55.28 115 SER A O 1
ATOM 937 N N . ARG A 1 116 ? -11.159 25.304 43.372 1.00 52.69 116 ARG A N 1
ATOM 938 C CA . ARG A 1 116 ? -11.050 24.417 44.559 1.00 52.69 116 ARG A CA 1
ATOM 939 C C . ARG A 1 116 ? -10.259 25.008 45.728 1.00 52.69 116 ARG A C 1
ATOM 941 O O . ARG A 1 116 ? -9.827 24.282 46.618 1.00 52.69 116 ARG A O 1
ATOM 948 N N . ARG A 1 117 ? -10.112 26.332 45.776 1.00 54.41 117 ARG A N 1
ATOM 949 C CA . ARG A 1 117 ? -9.803 27.067 47.009 1.00 54.41 117 ARG A CA 1
ATOM 950 C C . ARG A 1 117 ? -10.994 27.947 47.360 1.00 54.41 117 ARG A C 1
ATOM 952 O O . ARG A 1 117 ? -10.974 29.126 47.038 1.00 54.41 117 ARG A O 1
ATOM 959 N N . ARG A 1 118 ? -12.013 27.359 47.997 1.00 52.59 118 ARG A N 1
ATOM 960 C CA . ARG A 1 118 ? -12.990 27.973 48.931 1.00 52.59 118 ARG A CA 1
ATOM 961 C C . ARG A 1 118 ? -14.304 27.187 48.899 1.00 52.59 118 ARG A C 1
ATOM 963 O O . ARG A 1 118 ? -15.230 27.570 48.191 1.00 52.59 118 ARG A O 1
ATOM 970 N N . ARG A 1 119 ? -14.388 26.138 49.714 1.00 44.34 119 ARG A N 1
ATOM 971 C CA . ARG A 1 119 ? -15.408 25.929 50.760 1.00 44.34 119 ARG A CA 1
ATOM 972 C C . ARG A 1 119 ? -15.336 24.505 51.281 1.00 44.34 119 ARG A C 1
ATOM 974 O O . ARG A 1 119 ? -15.186 23.589 50.448 1.00 44.34 119 ARG A O 1
#

Solvent-accessible surface area (backbone atoms only — not comparable to full-atom values): 7442 Å² total; per-residue (Å²): 137,85,86,75,84,80,76,78,77,75,90,65,71,51,77,50,60,72,56,76,63,66,64,52,79,57,95,63,64,99,77,50,93,68,68,53,76,49,77,48,76,49,74,47,80,57,96,79,25,17,41,37,41,36,39,39,39,37,34,50,84,50,39,39,43,40,47,43,45,36,38,50,45,60,37,66,60,49,55,52,53,52,50,51,50,53,52,53,48,50,53,51,49,50,63,67,44,53,75,54,45,78,76,41,101,73,68,78,80,87,75,88,82,82,74,90,83,82,133

Nearest PDB structures (foldseek):
  6n1n-assembly1_A  TM=4.904E-01  e=4.522E-01  Sebaldella termitidis ATCC 33386
  4x55-assembly1_A  TM=5.479E-01  e=4.445E+00  Acinetobacter baumannii
  3hbr-assembly5_C  TM=3.999E-01  e=1.957E+00  Klebsiella pneumoniae
  8pec-assembly1_B  TM=3.900E-01  e=2.623E+00  Klebsiella pneumoniae
  5wib-assembly2_B  TM=4.279E-01  e=6.317E+00  Acinetobacter sp. enrichment culture clone 8407

Sequence (119 aa):
MKDYPVKKARDEISKTYRKDVEAVESAGNKNSFISFRHSYKSMSSFGGKTYIKSKETRFENGKFESEEFEGTMDESVYQHRAKELQNTFSNIMSSFLKPFSLLLPFSADDDEKDSRRRR

Mean predicted aligned error: 15.62 Å

Radius of gyration: 26.58 Å; Cα contacts (8 Å, |Δi|>4): 141; chains: 1; bounding box: 40×61×82 Å